Protein AF-A0A6P7G8Q1-F1 (afdb_monomer_lite)

Radius of gyration: 14.74 Å; chains: 1; bounding box: 39×32×38 Å

Organism: NCBI:txid50390

InterPro domains:
  IPR055577 Domain of unknown function DUF7153 [PF23672] (6-104)

Secondary structure (DSSP, 8-state):
--------TT-EEEEEEEEPPTTS-HHHHHHTHHHHT-HHHHHHHS-GGG-EEEEEEEE---SSS--EEEEEEEETTGGG-GGGGTTHHHHHHTTT-SEEEEE--S---

pLDDT: mean 86.86, std 12.95, range [35.88, 96.69]

Sequence (109 aa):
MSLLKTQSSSTGYMVSVYKVFEGDDREKFERNWLYWTGARMIYRYLPQAAGLRRISLHKSLSPKGDKMYILLCECANLLSDVTVCALILPALRARLTGYTGIFRPLQTF

Structure (mmCIF, N/CA/C/O backbone):
data_AF-A0A6P7G8Q1-F1
#
_entry.id   AF-A0A6P7G8Q1-F1
#
loop_
_atom_site.group_PDB
_atom_site.id
_atom_site.type_symbol
_atom_site.label_atom_id
_atom_site.label_alt_id
_atom_site.label_comp_id
_atom_site.label_asym_id
_atom_site.label_entity_id
_atom_site.label_seq_id
_atom_site.pdbx_PDB_ins_code
_atom_site.Cartn_x
_atom_site.Cartn_y
_atom_site.Cartn_z
_atom_site.occupancy
_atom_site.B_iso_or_equiv
_atom_site.auth_seq_id
_atom_site.auth_comp_id
_atom_site.auth_asym_id
_atom_site.auth_atom_id
_atom_site.pdbx_PDB_model_num
ATOM 1 N N . MET A 1 1 ? 6.681 22.528 19.443 1.00 37.47 1 MET A N 1
ATOM 2 C CA . MET A 1 1 ? 5.540 21.755 18.905 1.00 37.47 1 MET A CA 1
ATOM 3 C C . MET A 1 1 ? 5.750 20.306 19.293 1.00 37.47 1 MET A C 1
ATOM 5 O O . MET A 1 1 ? 6.681 19.698 18.784 1.00 37.47 1 MET A O 1
ATOM 9 N N . SER A 1 2 ? 4.980 19.780 20.245 1.00 35.88 2 SER A N 1
ATOM 10 C CA . SER A 1 2 ? 5.035 18.354 20.566 1.00 35.88 2 SER A CA 1
ATOM 11 C C . SER A 1 2 ? 4.444 17.567 19.396 1.00 35.88 2 SER A C 1
ATOM 13 O O . SER A 1 2 ? 3.349 17.868 18.922 1.00 35.88 2 SER A O 1
ATOM 15 N N . LEU A 1 3 ? 5.187 16.581 18.894 1.00 47.31 3 LEU A N 1
ATOM 16 C CA . LEU A 1 3 ? 4.645 15.574 17.990 1.00 47.31 3 LEU A CA 1
ATOM 17 C C . LEU A 1 3 ? 3.599 14.797 18.795 1.00 47.31 3 LEU A C 1
ATOM 19 O O . LEU A 1 3 ? 3.942 13.983 19.647 1.00 47.31 3 LEU A O 1
ATOM 23 N N . LEU A 1 4 ? 2.320 15.126 18.606 1.00 50.69 4 LEU A N 1
ATOM 24 C CA . LEU A 1 4 ? 1.224 14.409 19.249 1.00 50.69 4 LEU A CA 1
ATOM 25 C C . LEU A 1 4 ? 1.370 12.919 18.935 1.00 50.69 4 LEU A C 1
ATOM 27 O O . LEU A 1 4 ? 1.479 12.518 17.774 1.00 50.69 4 LEU A O 1
ATOM 31 N N . LYS A 1 5 ? 1.373 12.111 19.993 1.00 59.53 5 LYS A N 1
ATOM 32 C CA . LYS A 1 5 ? 1.410 10.652 19.945 1.00 59.53 5 LYS A CA 1
ATOM 33 C C . LYS A 1 5 ? 0.113 10.165 19.287 1.00 59.53 5 LYS A C 1
ATOM 35 O O . LYS A 1 5 ? -0.887 9.930 19.951 1.00 59.53 5 LYS A O 1
ATOM 40 N N . THR A 1 6 ? 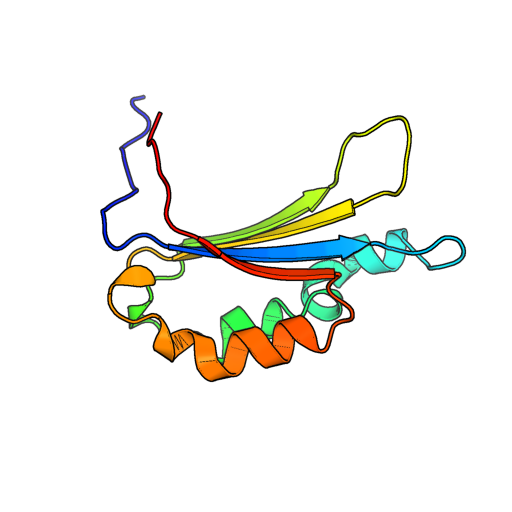0.099 10.104 17.958 1.00 65.25 6 THR A N 1
ATOM 41 C CA . THR A 1 6 ? -1.091 9.757 17.160 1.00 65.25 6 THR A CA 1
ATOM 42 C C . THR A 1 6 ? -1.344 8.251 17.106 1.00 65.25 6 THR A C 1
ATOM 44 O O . THR A 1 6 ? -2.417 7.819 16.684 1.00 65.25 6 THR A O 1
ATOM 47 N N . GLN A 1 7 ? -0.376 7.432 17.517 1.00 76.69 7 GLN A N 1
ATOM 48 C CA . GLN A 1 7 ? -0.474 5.976 17.450 1.00 76.69 7 GLN A CA 1
ATOM 49 C C . GLN A 1 7 ? -1.088 5.411 18.735 1.00 76.69 7 GLN A C 1
ATOM 51 O O . GLN A 1 7 ? -0.650 5.715 19.844 1.00 76.69 7 GLN A O 1
ATOM 56 N N . SER A 1 8 ? -2.103 4.574 18.556 1.00 86.12 8 SER A N 1
ATOM 57 C CA . SER A 1 8 ? -2.830 3.833 19.588 1.00 86.12 8 SER A CA 1
ATOM 58 C C . SER A 1 8 ? -2.567 2.328 19.451 1.00 86.12 8 SER A C 1
ATOM 60 O O . SER A 1 8 ? -1.966 1.878 18.476 1.00 86.12 8 SER A O 1
ATOM 62 N N . SER A 1 9 ? -3.085 1.521 20.382 1.00 89.88 9 SER A N 1
ATOM 63 C CA . SER A 1 9 ? -3.065 0.052 20.280 1.00 89.88 9 SER A CA 1
ATOM 64 C C . SER A 1 9 ? -3.823 -0.495 19.063 1.00 89.88 9 SER A C 1
ATOM 66 O O . SER A 1 9 ? -3.546 -1.608 18.628 1.00 89.88 9 SER A O 1
ATOM 68 N N . SER A 1 10 ? -4.747 0.286 18.496 1.00 93.56 10 SER A N 1
ATOM 69 C CA . SER A 1 10 ? -5.496 -0.049 17.281 1.00 93.56 10 SER A CA 1
ATOM 70 C C . SER A 1 10 ? -4.764 0.337 15.989 1.00 93.56 10 SER A C 1
ATOM 72 O O . SER A 1 10 ? -5.180 -0.067 14.901 1.00 93.56 10 SER A O 1
ATOM 74 N N . THR A 1 11 ? -3.681 1.117 16.086 1.00 95.25 11 THR A N 1
ATOM 75 C CA . THR A 1 11 ? -2.928 1.580 14.918 1.00 95.25 11 THR A CA 1
ATOM 76 C C . THR A 1 11 ? -2.162 0.425 14.293 1.00 95.25 11 THR A C 1
ATOM 78 O O . THR A 1 11 ? -1.394 -0.259 14.966 1.00 95.25 11 THR A O 1
ATOM 81 N N . GLY A 1 12 ? -2.332 0.234 12.988 1.00 95.25 12 GLY A N 1
ATOM 82 C CA . GLY A 1 12 ? -1.661 -0.818 12.236 1.00 95.25 12 GLY A CA 1
ATOM 83 C C . GLY A 1 12 ? -1.073 -0.310 10.930 1.00 95.25 12 GLY A C 1
ATOM 84 O O . GLY A 1 12 ? -1.490 0.716 10.383 1.00 95.25 12 GLY A O 1
ATOM 85 N N . TYR A 1 13 ? -0.111 -1.073 10.423 1.00 95.69 13 TYR A N 1
ATOM 86 C CA . TYR A 1 13 ? 0.588 -0.795 9.179 1.00 95.69 13 TYR A CA 1
ATOM 87 C C . TYR A 1 13 ? 0.444 -1.961 8.214 1.00 95.69 13 TYR A C 1
ATOM 89 O O . TYR A 1 13 ? 0.740 -3.093 8.581 1.00 95.69 13 TYR A O 1
ATOM 97 N N . MET A 1 14 ? 0.072 -1.689 6.966 1.00 96.06 14 MET A N 1
ATOM 98 C CA . MET A 1 14 ? 0.376 -2.602 5.864 1.00 96.06 14 MET A CA 1
ATOM 99 C C . MET A 1 14 ? 1.724 -2.198 5.276 1.00 96.06 14 MET A C 1
ATOM 101 O O . MET A 1 14 ? 1.923 -1.037 4.912 1.00 96.06 14 MET A O 1
ATOM 105 N N . VAL A 1 15 ? 2.642 -3.154 5.176 1.00 95.44 15 VAL A N 1
ATOM 106 C CA . VAL A 1 15 ? 3.990 -2.929 4.649 1.00 95.44 15 VAL A CA 1
ATOM 107 C C . VAL A 1 15 ? 4.212 -3.874 3.484 1.00 95.44 15 VAL A C 1
ATOM 109 O O . VAL A 1 15 ? 4.031 -5.081 3.636 1.00 95.44 15 VAL A O 1
ATOM 112 N N . SER A 1 16 ? 4.577 -3.330 2.323 1.00 95.31 16 SER A N 1
ATOM 113 C CA . SER A 1 16 ? 4.946 -4.119 1.142 1.00 95.31 16 SER A CA 1
ATOM 114 C C . SER A 1 16 ? 6.311 -3.713 0.609 1.00 95.31 16 SER A C 1
ATOM 116 O O . SER A 1 16 ? 6.601 -2.525 0.490 1.00 95.31 16 SER A O 1
ATOM 118 N N . VAL A 1 17 ? 7.135 -4.697 0.269 1.00 93.06 17 VAL A N 1
ATOM 119 C CA . VAL A 1 17 ? 8.509 -4.509 -0.202 1.00 93.06 17 VAL A CA 1
ATOM 120 C C . VAL A 1 17 ? 8.588 -4.811 -1.696 1.00 93.06 17 VAL A C 1
ATOM 122 O O . VAL A 1 17 ? 8.120 -5.857 -2.142 1.00 93.06 17 VAL A O 1
ATOM 125 N N . TYR A 1 18 ? 9.218 -3.918 -2.456 1.00 91.12 18 TYR A N 1
ATOM 126 C CA . TYR A 1 18 ? 9.402 -4.023 -3.902 1.00 91.12 18 TYR A CA 1
ATOM 127 C C . TYR A 1 18 ? 10.881 -3.942 -4.259 1.00 91.12 18 TYR A C 1
ATOM 129 O O . TYR A 1 18 ? 11.634 -3.185 -3.644 1.00 91.12 18 TYR A O 1
ATOM 137 N N . LYS A 1 19 ? 11.268 -4.670 -5.303 1.00 87.38 19 LYS A N 1
ATOM 138 C CA . LYS A 1 19 ? 12.563 -4.553 -5.966 1.00 87.38 19 LYS A CA 1
ATOM 139 C C . LYS A 1 19 ? 12.303 -4.248 -7.435 1.00 87.38 19 LYS A C 1
ATOM 141 O O . LYS A 1 19 ? 11.526 -4.954 -8.067 1.00 87.38 19 LYS A O 1
ATOM 146 N N . VAL A 1 20 ? 12.938 -3.206 -7.961 1.00 84.38 20 VAL A N 1
ATOM 147 C CA . VAL A 1 20 ? 12.998 -2.984 -9.412 1.00 84.38 20 VAL A CA 1
ATOM 148 C C . VAL A 1 20 ? 14.245 -3.704 -9.908 1.00 84.38 20 VAL A C 1
ATOM 150 O O . VAL A 1 20 ? 15.342 -3.395 -9.429 1.00 84.38 20 VAL A O 1
ATOM 153 N N . PHE A 1 21 ? 14.075 -4.688 -10.790 1.00 82.19 21 PHE A N 1
ATOM 154 C CA . PHE A 1 21 ? 15.187 -5.486 -11.300 1.00 82.19 21 PHE A CA 1
ATOM 155 C C . PHE A 1 21 ? 16.079 -4.663 -12.235 1.00 82.19 21 PHE A C 1
ATOM 157 O O . PHE A 1 21 ? 15.696 -3.603 -12.734 1.00 82.19 21 PHE A O 1
ATOM 164 N N . GLU A 1 22 ? 17.312 -5.121 -12.436 1.00 80.62 22 GLU A N 1
ATOM 165 C CA . GLU A 1 22 ? 18.200 -4.502 -13.417 1.00 80.62 22 GLU A CA 1
ATOM 166 C C . GLU A 1 22 ? 17.619 -4.661 -14.827 1.00 80.62 22 GLU A C 1
ATOM 168 O O . GLU A 1 22 ? 17.113 -5.723 -15.180 1.00 80.62 22 GLU A O 1
ATOM 173 N N . GLY A 1 23 ? 17.666 -3.588 -15.619 1.00 81.38 23 GLY A N 1
ATOM 174 C CA . GLY A 1 23 ? 17.050 -3.528 -16.949 1.00 81.38 23 GLY A CA 1
ATOM 175 C C . GLY A 1 23 ? 15.617 -2.981 -16.969 1.00 81.38 23 GLY A C 1
ATOM 176 O O . GLY A 1 23 ? 15.186 -2.501 -18.015 1.00 81.38 23 GLY A O 1
ATOM 177 N N . ASP A 1 24 ? 14.909 -2.959 -15.834 1.00 84.19 24 ASP A N 1
ATOM 178 C CA . ASP A 1 24 ? 13.574 -2.354 -15.746 1.00 84.19 24 ASP A CA 1
ATOM 179 C C . ASP A 1 24 ? 13.630 -0.818 -15.641 1.00 84.19 24 ASP A C 1
ATOM 181 O O . ASP A 1 24 ? 14.528 -0.228 -15.026 1.00 84.19 24 ASP A O 1
ATOM 185 N N . ASP A 1 25 ? 12.610 -0.150 -16.191 1.00 86.50 25 ASP A N 1
ATOM 186 C CA . ASP A 1 25 ? 12.481 1.311 -16.159 1.00 86.50 25 ASP A CA 1
ATOM 187 C C . ASP A 1 25 ? 12.084 1.818 -14.762 1.00 86.50 25 ASP A C 1
ATOM 189 O O . ASP A 1 25 ? 10.910 1.979 -14.396 1.00 86.50 25 ASP A O 1
ATOM 193 N N . ARG A 1 26 ? 13.117 2.104 -13.970 1.00 86.38 26 ARG A N 1
ATOM 194 C CA . ARG A 1 26 ? 12.995 2.632 -12.612 1.00 86.38 26 ARG A CA 1
ATOM 195 C C . ARG A 1 26 ? 12.332 4.006 -12.559 1.00 86.38 26 ARG A C 1
ATOM 197 O O . ARG A 1 26 ? 11.564 4.268 -11.635 1.00 86.38 26 ARG A O 1
ATOM 204 N N . GLU A 1 27 ? 12.615 4.895 -13.505 1.00 89.88 27 GLU A N 1
ATOM 205 C CA . GLU A 1 27 ? 12.038 6.242 -13.479 1.00 89.88 27 GLU A CA 1
ATOM 206 C C . GLU A 1 27 ? 10.536 6.204 -13.744 1.00 89.88 27 GLU A C 1
ATOM 208 O O . GLU A 1 27 ? 9.766 6.943 -13.126 1.00 89.88 27 GLU A O 1
ATOM 213 N N . LYS A 1 28 ? 10.096 5.325 -14.647 1.00 90.81 28 LYS A N 1
ATOM 214 C CA . LYS A 1 28 ? 8.678 5.091 -14.902 1.00 90.81 28 LYS A CA 1
ATOM 215 C C . LYS A 1 28 ? 7.994 4.453 -13.703 1.00 90.81 28 LYS A C 1
ATOM 217 O O . LYS A 1 28 ? 6.862 4.844 -13.407 1.00 90.81 28 LYS A O 1
ATOM 222 N N . PHE A 1 29 ? 8.661 3.534 -13.000 1.00 90.50 29 PHE A N 1
ATOM 223 C CA . PHE A 1 29 ? 8.171 3.012 -11.724 1.00 90.50 29 PHE A CA 1
ATOM 224 C C . PHE A 1 29 ? 7.963 4.146 -10.711 1.00 90.50 29 PHE A C 1
ATOM 226 O O . PHE A 1 29 ? 6.855 4.301 -10.203 1.00 90.50 29 PHE A O 1
ATOM 233 N N . GLU A 1 30 ? 8.979 4.980 -10.467 1.00 91.62 30 GLU A N 1
ATOM 234 C CA . GLU A 1 30 ? 8.914 6.064 -9.474 1.00 91.62 30 GLU A CA 1
ATOM 235 C C . GLU A 1 30 ? 7.834 7.097 -9.818 1.00 91.62 30 GLU A C 1
ATOM 237 O O . GLU A 1 30 ? 7.056 7.491 -8.949 1.00 91.62 30 GLU A O 1
ATOM 242 N N . ARG A 1 31 ? 7.703 7.470 -11.097 1.00 94.31 31 ARG A N 1
ATOM 243 C CA . ARG A 1 31 ? 6.654 8.390 -11.567 1.00 94.31 31 ARG A CA 1
ATOM 244 C C . ARG A 1 31 ? 5.242 7.812 -11.448 1.00 94.31 31 ARG A C 1
ATOM 246 O O . ARG A 1 31 ? 4.289 8.564 -11.272 1.00 94.31 31 ARG A O 1
ATOM 253 N N . ASN A 1 32 ? 5.089 6.489 -11.525 1.00 93.88 32 ASN A N 1
ATOM 254 C CA . ASN A 1 32 ? 3.786 5.812 -11.563 1.00 93.88 32 ASN A CA 1
ATOM 255 C C . ASN A 1 32 ? 3.576 4.851 -10.385 1.00 93.88 32 ASN A C 1
ATOM 257 O O . ASN A 1 32 ? 2.810 3.887 -10.488 1.00 93.88 32 ASN A O 1
ATOM 261 N N . TRP A 1 33 ? 4.246 5.099 -9.261 1.00 93.56 33 TRP A N 1
ATOM 262 C CA . TRP A 1 33 ? 4.363 4.121 -8.185 1.00 93.56 33 TRP A CA 1
ATOM 263 C C . TRP A 1 33 ? 3.018 3.658 -7.620 1.00 93.56 33 TRP A C 1
ATOM 265 O O . TRP A 1 33 ? 2.861 2.486 -7.290 1.00 93.56 33 TRP A O 1
ATOM 275 N N . LEU A 1 34 ? 2.015 4.539 -7.563 1.00 94.19 34 LEU A N 1
ATOM 276 C CA . LEU A 1 34 ? 0.664 4.205 -7.097 1.00 94.19 34 LEU A CA 1
ATOM 277 C C . LEU A 1 34 ? 0.025 3.061 -7.898 1.00 94.19 34 LEU A C 1
ATOM 279 O O . LEU A 1 34 ? -0.719 2.249 -7.345 1.00 94.19 34 LEU A O 1
ATOM 283 N N . TYR A 1 35 ? 0.285 3.025 -9.207 1.00 91.50 35 TYR A N 1
ATOM 284 C CA . TYR A 1 35 ? -0.203 1.976 -10.094 1.00 91.50 35 TYR A CA 1
ATOM 285 C C . TYR A 1 35 ? 0.636 0.705 -9.947 1.00 91.50 35 TYR A C 1
ATOM 287 O O . TYR A 1 35 ? 0.079 -0.370 -9.730 1.00 91.50 35 TYR A O 1
ATOM 295 N N . TRP A 1 36 ? 1.962 0.843 -10.009 1.00 90.62 36 TRP A N 1
ATOM 296 C CA . TRP A 1 36 ? 2.896 -0.284 -9.958 1.00 90.62 36 TRP A CA 1
ATOM 297 C C . TRP A 1 36 ? 2.815 -1.069 -8.655 1.00 90.62 36 TRP A C 1
ATOM 299 O O . TRP A 1 36 ? 2.719 -2.289 -8.673 1.00 90.62 36 TRP A O 1
ATOM 309 N N . THR A 1 37 ? 2.774 -0.363 -7.529 1.00 91.88 37 THR A N 1
ATOM 310 C CA . THR A 1 37 ? 2.662 -0.972 -6.198 1.00 91.88 37 THR A CA 1
ATOM 311 C C . THR A 1 37 ? 1.241 -1.428 -5.864 1.00 91.88 37 THR A C 1
ATOM 313 O O . THR A 1 37 ? 0.998 -2.008 -4.816 1.00 91.88 37 THR A O 1
ATOM 316 N N . GLY A 1 38 ? 0.246 -1.126 -6.701 1.00 91.50 38 GLY A N 1
ATOM 317 C CA . GLY A 1 38 ? -1.148 -1.421 -6.377 1.00 91.50 38 GLY A CA 1
ATOM 318 C C . GLY A 1 38 ? -1.718 -0.593 -5.218 1.00 91.50 38 GLY A C 1
ATOM 319 O O . GLY A 1 38 ? -2.827 -0.881 -4.775 1.00 91.50 38 GLY A O 1
ATOM 320 N N . ALA A 1 39 ? -1.042 0.467 -4.760 1.00 94.12 39 ALA A N 1
ATOM 321 C CA . ALA A 1 39 ? -1.524 1.348 -3.691 1.00 94.12 39 ALA A CA 1
ATOM 322 C C . ALA A 1 39 ? -2.911 1.960 -3.979 1.00 94.12 39 ALA A C 1
ATOM 324 O O . ALA A 1 39 ? -3.679 2.230 -3.058 1.00 94.12 39 ALA A O 1
ATOM 325 N N . ARG A 1 40 ? -3.296 2.101 -5.256 1.00 93.38 40 ARG A N 1
ATOM 326 C CA . ARG A 1 40 ? -4.670 2.476 -5.652 1.00 93.38 40 ARG A CA 1
ATOM 327 C C . ARG A 1 40 ? -5.747 1.525 -5.115 1.00 93.38 40 ARG A C 1
ATOM 329 O O . ARG A 1 40 ? -6.884 1.945 -4.930 1.00 93.38 40 ARG A O 1
ATOM 336 N N . MET A 1 41 ? -5.410 0.264 -4.853 1.00 92.31 41 MET A N 1
ATOM 337 C CA . MET A 1 41 ? -6.336 -0.715 -4.275 1.00 92.31 41 MET A CA 1
ATOM 338 C C . MET A 1 41 ? -6.631 -0.442 -2.811 1.00 92.31 41 MET A C 1
ATOM 340 O O . MET A 1 41 ? -7.750 -0.686 -2.375 1.00 92.31 41 MET A O 1
ATOM 344 N N . ILE A 1 42 ? -5.680 0.151 -2.089 1.00 94.00 42 ILE A N 1
ATOM 345 C CA . ILE A 1 42 ? -5.905 0.610 -0.721 1.00 94.00 42 ILE A CA 1
ATOM 346 C C . ILE A 1 42 ? -6.949 1.728 -0.736 1.00 94.00 42 ILE A C 1
ATOM 348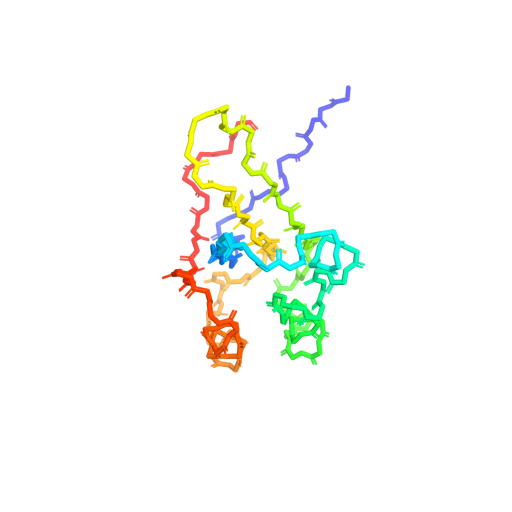 O O . ILE A 1 42 ? -7.950 1.625 -0.043 1.00 94.00 42 ILE A O 1
ATOM 352 N N . TYR A 1 43 ? -6.789 2.739 -1.597 1.00 90.69 43 TYR A N 1
ATOM 353 C CA . TYR A 1 43 ? -7.782 3.815 -1.721 1.00 90.69 43 TYR A CA 1
ATOM 354 C C . TYR A 1 43 ? -9.177 3.319 -2.113 1.00 90.69 43 TYR A C 1
ATOM 356 O O . TYR A 1 43 ? -10.170 3.901 -1.694 1.00 90.69 43 TYR A O 1
ATOM 364 N N . ARG A 1 44 ? -9.257 2.270 -2.940 1.00 91.56 44 ARG A N 1
ATOM 365 C CA . ARG A 1 44 ? -10.532 1.774 -3.467 1.00 91.56 44 ARG A CA 1
ATOM 366 C C . ARG A 1 44 ? -11.270 0.839 -2.512 1.00 91.56 44 ARG A C 1
ATOM 368 O O . ARG A 1 44 ? -12.495 0.858 -2.501 1.00 91.56 44 ARG A O 1
ATOM 375 N N . TYR A 1 45 ? -10.545 -0.011 -1.789 1.00 93.00 45 TYR A N 1
ATOM 376 C CA . TYR A 1 45 ? -11.143 -1.136 -1.065 1.00 93.00 45 TYR A CA 1
ATOM 377 C C . TYR A 1 45 ? -10.936 -1.093 0.444 1.00 93.00 45 TYR A C 1
ATOM 379 O O . TYR A 1 45 ? -11.576 -1.872 1.143 1.00 93.00 45 TYR A O 1
ATOM 387 N N . LEU A 1 46 ? -10.073 -0.215 0.965 1.00 95.00 46 LEU A N 1
ATOM 388 C CA . LEU A 1 46 ? -9.912 -0.088 2.407 1.00 95.00 46 LEU A CA 1
ATOM 389 C C . LEU A 1 46 ? -11.156 0.587 3.004 1.00 95.00 46 LEU A C 1
ATOM 391 O O . LEU A 1 46 ? -11.463 1.723 2.632 1.00 95.00 46 LEU A O 1
ATOM 395 N N . PRO A 1 47 ? -11.861 -0.061 3.945 1.00 94.94 47 PRO A N 1
ATOM 396 C CA . PRO A 1 47 ? -13.003 0.550 4.606 1.00 94.94 47 PRO A CA 1
ATOM 397 C C . PRO A 1 47 ? -12.591 1.808 5.368 1.00 94.94 47 PRO A C 1
ATOM 399 O O . PRO A 1 47 ? -11.563 1.827 6.049 1.00 94.94 47 PRO A O 1
ATOM 402 N N . GLN A 1 48 ? -13.437 2.840 5.335 1.00 94.44 48 GLN A N 1
ATOM 403 C CA . GLN A 1 48 ? -13.193 4.092 6.059 1.00 94.44 48 GLN A CA 1
ATOM 404 C C . GLN A 1 48 ? -12.969 3.863 7.564 1.00 94.44 48 GLN A C 1
ATOM 406 O O . GLN A 1 48 ? -12.158 4.554 8.178 1.00 94.44 48 GLN A O 1
ATOM 411 N N . ALA A 1 49 ? -13.623 2.845 8.139 1.00 94.31 49 ALA A N 1
ATOM 412 C CA . ALA A 1 49 ? -13.477 2.450 9.539 1.00 94.31 49 ALA A CA 1
ATOM 413 C C . ALA A 1 49 ? -12.035 2.075 9.930 1.00 94.31 49 ALA A C 1
ATOM 415 O O . ALA A 1 49 ? -11.644 2.314 11.072 1.00 94.31 49 ALA A O 1
ATOM 416 N N . ALA A 1 50 ? -11.217 1.576 8.989 1.00 95.38 50 ALA A N 1
ATOM 417 C CA . ALA A 1 50 ? -9.798 1.301 9.230 1.00 95.38 50 ALA A CA 1
ATOM 418 C C . ALA A 1 50 ? -8.997 2.585 9.530 1.00 95.38 50 ALA A C 1
ATOM 420 O O . ALA A 1 50 ? -7.921 2.529 10.130 1.00 95.38 50 ALA A O 1
ATOM 421 N N . GLY A 1 51 ? -9.531 3.751 9.149 1.00 95.56 51 GLY A N 1
ATOM 422 C CA . GLY A 1 51 ? -8.971 5.05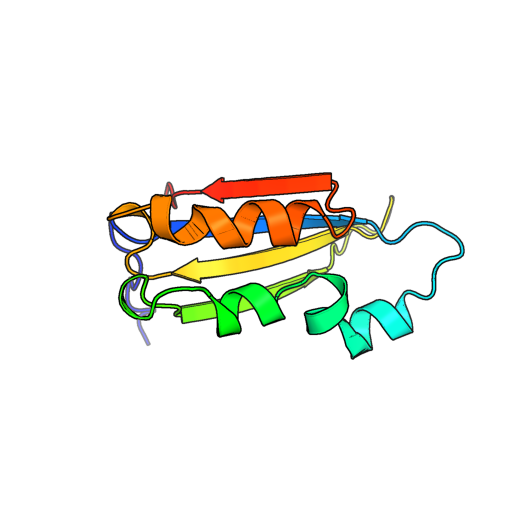9 9.464 1.00 95.56 51 GLY A CA 1
ATOM 423 C C . GLY A 1 51 ? -7.651 5.308 8.747 1.00 95.56 51 GLY A C 1
ATOM 424 O O . GLY A 1 51 ? -6.638 5.545 9.403 1.00 95.56 51 GLY A O 1
ATOM 425 N N . LEU A 1 52 ? -7.646 5.221 7.412 1.00 96.06 52 LEU A N 1
ATOM 426 C CA . LEU A 1 52 ? -6.467 5.503 6.590 1.00 96.06 52 LEU A CA 1
ATOM 427 C C . LEU A 1 52 ? -5.884 6.881 6.930 1.00 96.06 52 LEU A C 1
ATOM 429 O O . LEU A 1 52 ? -6.569 7.893 6.805 1.00 96.06 52 LEU A O 1
ATOM 433 N N . ARG A 1 53 ? -4.610 6.920 7.326 1.00 94.81 53 ARG A N 1
ATOM 434 C CA . ARG A 1 53 ? -3.901 8.166 7.658 1.00 94.81 53 ARG A CA 1
ATOM 435 C C . ARG A 1 53 ? -2.888 8.558 6.604 1.00 94.81 53 ARG A C 1
ATOM 437 O O . ARG A 1 53 ? -2.788 9.727 6.247 1.00 94.81 53 ARG A O 1
ATOM 444 N N . ARG A 1 54 ? -2.101 7.592 6.130 1.00 94.81 54 ARG A N 1
ATOM 445 C CA . ARG A 1 54 ? -0.993 7.864 5.214 1.00 94.81 54 ARG A CA 1
ATOM 446 C C . ARG A 1 54 ? -0.697 6.662 4.341 1.00 94.81 54 ARG A C 1
ATOM 448 O O . ARG A 1 54 ? -0.664 5.540 4.832 1.00 94.81 54 ARG A O 1
ATOM 455 N N . ILE A 1 55 ? -0.402 6.935 3.075 1.00 96.50 55 ILE A N 1
ATOM 456 C CA . ILE A 1 55 ? 0.254 5.998 2.165 1.00 96.50 55 ILE A CA 1
ATOM 457 C C . ILE A 1 55 ? 1.518 6.676 1.653 1.00 96.50 55 ILE A C 1
ATOM 459 O O . ILE A 1 55 ? 1.459 7.805 1.170 1.00 96.50 55 ILE A O 1
ATOM 463 N N . SER A 1 56 ? 2.654 6.001 1.763 1.00 96.31 56 SER A N 1
ATOM 464 C CA . SER A 1 56 ? 3.938 6.519 1.304 1.00 96.31 56 SER A CA 1
ATOM 465 C C . SER A 1 56 ? 4.782 5.419 0.681 1.00 96.31 56 SER A C 1
ATOM 467 O O . SER A 1 56 ? 4.740 4.263 1.100 1.00 96.31 56 SER A O 1
ATOM 469 N N . LEU A 1 57 ? 5.568 5.792 -0.325 1.00 95.75 57 LEU A N 1
ATOM 470 C CA . LEU A 1 57 ? 6.607 4.941 -0.883 1.00 95.75 57 LEU A CA 1
ATOM 471 C C . LEU A 1 57 ? 7.968 5.465 -0.430 1.00 95.75 57 LEU A C 1
ATOM 473 O O . LEU A 1 57 ? 8.311 6.619 -0.677 1.00 95.75 57 LEU A O 1
ATOM 477 N N . HIS A 1 58 ? 8.746 4.605 0.212 1.00 94.31 58 HIS A N 1
ATOM 478 C CA . HIS A 1 58 ? 10.097 4.907 0.663 1.00 94.31 58 HIS A CA 1
ATOM 479 C C . HIS A 1 58 ? 11.102 4.164 -0.205 1.00 94.31 58 HIS A C 1
ATOM 481 O O . HIS A 1 58 ? 10.917 2.987 -0.500 1.00 94.31 58 HIS A O 1
ATOM 487 N N . LYS A 1 59 ? 12.173 4.847 -0.601 1.00 91.94 59 LYS A N 1
ATOM 488 C CA . LYS A 1 59 ? 13.266 4.286 -1.397 1.00 91.94 59 LYS A CA 1
ATOM 489 C C . LYS A 1 59 ? 14.465 4.021 -0.495 1.00 91.94 59 LYS A C 1
ATOM 491 O O . LYS A 1 59 ? 14.846 4.891 0.285 1.00 91.94 59 LYS A O 1
ATOM 496 N N . SER A 1 60 ? 15.068 2.843 -0.619 1.00 88.31 60 SER A N 1
ATOM 497 C CA . SER A 1 60 ? 16.323 2.530 0.060 1.00 88.31 60 SER A CA 1
ATOM 498 C C . SER A 1 60 ? 17.431 3.478 -0.404 1.00 88.31 60 SER A C 1
ATOM 500 O O . SER A 1 60 ? 17.614 3.701 -1.605 1.00 88.31 60 SER A O 1
ATOM 502 N N . LEU A 1 61 ? 18.180 4.013 0.560 1.00 86.12 61 LEU A N 1
ATOM 503 C CA . LEU A 1 61 ? 19.369 4.833 0.322 1.00 86.12 61 LEU A CA 1
ATOM 504 C C . LEU A 1 61 ? 20.652 3.997 0.271 1.00 86.12 61 LEU A C 1
ATOM 506 O O . LEU A 1 61 ? 21.735 4.575 0.223 1.00 86.12 61 LEU A O 1
ATOM 51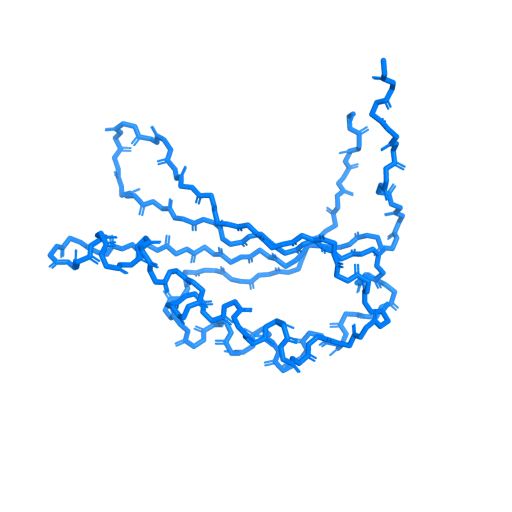0 N N . SER A 1 62 ? 20.550 2.660 0.305 1.00 79.88 62 SER A N 1
ATOM 511 C CA . SER A 1 62 ? 21.735 1.805 0.334 1.00 79.88 62 SER A CA 1
ATOM 512 C C . SER A 1 62 ? 22.638 2.104 -0.869 1.00 79.88 62 SER A C 1
ATOM 514 O O . SER A 1 62 ? 22.189 1.969 -2.011 1.00 79.88 62 SER A O 1
ATOM 516 N N . PRO A 1 63 ? 23.903 2.502 -0.640 1.00 68.31 63 PRO A N 1
ATOM 517 C CA . PRO A 1 63 ? 24.845 2.777 -1.719 1.00 68.31 63 PRO A CA 1
ATOM 518 C C . PRO A 1 63 ? 25.340 1.489 -2.390 1.00 68.31 63 PRO A C 1
ATOM 520 O O . PRO A 1 63 ? 25.846 1.536 -3.506 1.00 68.31 63 PRO A O 1
ATOM 523 N N . LYS A 1 64 ? 25.194 0.339 -1.715 1.00 65.81 64 LYS A N 1
ATOM 524 C CA . LYS A 1 64 ? 25.551 -0.993 -2.212 1.00 65.81 64 LYS A CA 1
ATOM 525 C C . LYS A 1 64 ? 24.320 -1.902 -2.160 1.00 65.81 64 LYS A C 1
ATOM 527 O O . LYS A 1 64 ? 23.693 -2.024 -1.109 1.00 65.81 64 LYS A O 1
ATOM 532 N N . GLY A 1 65 ? 23.988 -2.538 -3.280 1.00 64.38 65 GLY A N 1
ATOM 533 C CA . GLY A 1 65 ? 22.873 -3.482 -3.400 1.00 64.38 65 GLY A CA 1
ATOM 534 C C . GLY A 1 65 ? 21.691 -2.964 -4.219 1.00 64.38 65 GLY A C 1
ATOM 535 O O . GLY A 1 65 ? 21.694 -1.844 -4.735 1.00 64.38 65 GLY A O 1
ATOM 536 N N . ASP A 1 66 ? 20.676 -3.814 -4.342 1.00 68.06 66 ASP A N 1
ATOM 537 C CA . ASP A 1 66 ? 19.479 -3.521 -5.119 1.00 68.06 66 ASP A CA 1
ATOM 538 C C . ASP A 1 66 ? 18.677 -2.361 -4.528 1.00 68.06 66 ASP A C 1
ATOM 540 O O . ASP A 1 66 ? 18.495 -2.245 -3.311 1.00 68.06 66 ASP A O 1
ATOM 544 N N . LYS A 1 67 ? 18.130 -1.509 -5.402 1.00 71.25 67 LYS A N 1
ATOM 545 C CA . LYS A 1 67 ? 17.206 -0.460 -4.964 1.00 71.25 67 LYS A CA 1
ATOM 546 C C . LYS A 1 67 ? 15.878 -1.092 -4.566 1.00 71.25 67 LYS A C 1
ATOM 548 O O . LYS A 1 67 ? 15.075 -1.478 -5.414 1.00 71.25 67 LYS A O 1
ATOM 553 N N . MET A 1 68 ? 15.667 -1.163 -3.259 1.00 87.12 68 MET A N 1
ATOM 554 C CA . MET A 1 68 ? 14.427 -1.627 -2.652 1.00 87.12 68 MET A CA 1
ATOM 555 C C . MET A 1 68 ? 13.498 -0.450 -2.370 1.00 87.12 68 MET A C 1
ATOM 557 O O . MET A 1 68 ? 13.950 0.640 -2.005 1.00 87.12 68 MET A O 1
ATOM 561 N N . TYR A 1 69 ? 12.198 -0.688 -2.485 1.00 92.50 69 TYR A N 1
ATOM 562 C CA . TYR A 1 69 ? 11.161 0.257 -2.102 1.00 92.50 69 TYR A CA 1
ATOM 563 C C . TYR A 1 69 ? 10.232 -0.365 -1.067 1.00 92.50 69 TYR A C 1
ATOM 565 O O . TYR A 1 69 ? 9.943 -1.559 -1.113 1.00 92.50 69 TYR A O 1
ATOM 573 N N . ILE A 1 70 ? 9.744 0.455 -0.146 1.00 94.44 70 ILE A N 1
ATOM 574 C CA . ILE A 1 70 ? 8.796 0.060 0.892 1.00 94.44 70 ILE A CA 1
ATOM 575 C C . ILE A 1 70 ? 7.543 0.910 0.727 1.00 94.44 70 ILE A C 1
ATOM 577 O O . ILE A 1 70 ? 7.581 2.124 0.926 1.00 94.44 70 ILE A O 1
ATOM 581 N N . LEU A 1 71 ? 6.434 0.269 0.365 1.00 95.88 71 LEU A N 1
ATOM 582 C CA . LEU A 1 71 ? 5.107 0.857 0.479 1.00 95.88 71 LEU A CA 1
ATOM 583 C C . LEU A 1 71 ? 4.657 0.716 1.929 1.00 95.88 71 LEU A C 1
ATOM 585 O O . LEU A 1 71 ? 4.521 -0.401 2.434 1.00 95.88 71 LEU A O 1
ATOM 589 N N . LEU A 1 72 ? 4.405 1.848 2.569 1.00 96.06 72 LEU A N 1
ATOM 590 C CA . LEU A 1 72 ? 3.893 1.931 3.923 1.00 96.06 72 LEU A CA 1
ATOM 591 C C . LEU A 1 72 ? 2.477 2.503 3.878 1.00 96.06 72 LEU A C 1
ATOM 593 O O . LEU A 1 72 ? 2.258 3.578 3.321 1.00 96.06 72 LEU A O 1
ATOM 597 N N . CYS A 1 73 ? 1.520 1.803 4.475 1.00 96.69 73 CYS A N 1
ATOM 598 C CA . CYS A 1 73 ? 0.168 2.305 4.663 1.00 96.69 73 CYS A CA 1
ATOM 599 C C . CYS A 1 73 ? -0.191 2.273 6.145 1.00 96.69 73 CYS A C 1
ATOM 601 O O . CYS A 1 73 ? -0.262 1.202 6.741 1.00 96.69 73 CYS A O 1
ATOM 603 N N . GLU A 1 74 ? -0.428 3.447 6.720 1.00 95.94 74 GLU A N 1
ATOM 604 C CA . GLU A 1 74 ? -0.786 3.647 8.121 1.00 95.94 74 GLU A CA 1
ATOM 605 C C . GLU A 1 74 ? -2.294 3.815 8.281 1.00 95.94 74 GLU A C 1
ATOM 607 O O . GLU A 1 74 ? -2.926 4.608 7.576 1.00 95.94 74 GLU A O 1
ATOM 612 N N . CYS A 1 75 ? -2.861 3.101 9.246 1.00 96.25 75 CYS A N 1
ATOM 613 C CA . CYS A 1 75 ? -4.285 3.100 9.543 1.00 96.25 75 CYS A CA 1
ATOM 614 C C . CYS A 1 75 ? -4.503 3.194 11.058 1.00 96.25 75 CYS A C 1
ATOM 616 O O . CYS A 1 75 ? -3.895 2.446 11.823 1.00 96.25 75 CYS A O 1
ATOM 618 N N . ALA A 1 76 ? -5.380 4.098 11.491 1.00 95.31 76 ALA A N 1
ATOM 619 C CA . ALA A 1 76 ? -5.660 4.375 12.900 1.00 95.31 76 ALA A CA 1
ATOM 620 C C . ALA A 1 76 ? -6.252 3.174 13.655 1.00 95.31 76 ALA A C 1
ATOM 622 O O . ALA A 1 76 ? -5.998 3.011 14.849 1.00 95.31 76 ALA A O 1
ATOM 623 N N . ASN A 1 77 ? -7.046 2.358 12.955 1.00 95.31 77 ASN A N 1
ATOM 624 C CA . ASN A 1 77 ? -7.897 1.324 13.546 1.00 95.31 77 ASN A CA 1
ATOM 625 C C . ASN A 1 77 ? -7.706 -0.053 12.896 1.00 95.31 77 ASN A C 1
ATOM 627 O O . ASN A 1 77 ? -8.549 -0.931 13.051 1.00 95.31 77 ASN A O 1
ATOM 631 N N . LEU A 1 78 ? -6.626 -0.251 12.137 1.00 95.69 78 LEU A N 1
ATOM 632 C CA . LEU A 1 78 ? -6.418 -1.489 11.384 1.00 95.69 78 LEU A CA 1
ATOM 633 C C . LEU A 1 78 ? -6.315 -2.730 12.278 1.00 95.69 78 LEU A C 1
ATOM 635 O O . LEU A 1 78 ? -6.737 -3.806 11.875 1.00 95.69 78 LEU A O 1
ATOM 639 N N . LEU A 1 79 ? -5.765 -2.604 13.486 1.00 95.25 79 LEU A N 1
ATOM 640 C CA . LEU A 1 79 ? -5.639 -3.752 14.388 1.00 95.25 79 LEU A CA 1
ATOM 641 C C . LEU A 1 79 ? -6.940 -4.086 15.124 1.00 95.25 79 LEU A C 1
ATOM 643 O O . LEU A 1 79 ? -7.018 -5.152 15.727 1.00 95.25 79 LEU A O 1
ATOM 647 N N . SER A 1 80 ? -7.954 -3.216 15.062 1.00 95.31 80 SER A N 1
ATOM 648 C CA . SER A 1 80 ? -9.289 -3.524 15.587 1.00 95.31 80 SER A CA 1
ATOM 649 C C . SER A 1 80 ? -9.980 -4.610 14.760 1.00 95.31 80 SER A C 1
ATOM 651 O O . SER A 1 80 ? -10.724 -5.415 15.308 1.00 95.31 80 SER A O 1
ATOM 653 N N . ASP A 1 81 ? -9.718 -4.635 13.451 1.00 94.56 81 ASP A N 1
ATOM 654 C CA . ASP A 1 81 ? -10.174 -5.676 12.536 1.00 94.56 81 ASP A CA 1
ATOM 655 C C . ASP A 1 81 ? -9.225 -5.767 11.332 1.00 94.56 81 ASP A C 1
ATOM 657 O O . ASP A 1 81 ? -9.273 -4.953 10.412 1.00 94.56 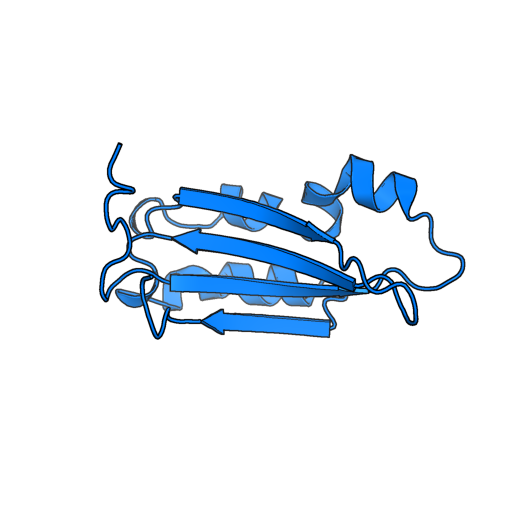81 ASP A O 1
ATOM 661 N N . VAL A 1 82 ? -8.362 -6.784 11.324 1.00 94.19 82 VAL A N 1
ATOM 662 C CA . VAL A 1 82 ? -7.405 -7.017 10.230 1.00 94.19 82 VAL A CA 1
ATOM 663 C C . VAL A 1 82 ? -8.054 -7.640 8.992 1.00 94.19 82 VAL A C 1
ATOM 665 O O . VAL A 1 82 ? -7.448 -7.647 7.917 1.00 94.19 82 VAL A O 1
ATOM 668 N N . THR A 1 83 ? -9.280 -8.160 9.105 1.00 93.88 83 THR A N 1
ATOM 669 C CA . THR A 1 83 ? -9.978 -8.823 7.992 1.00 93.88 83 THR A CA 1
ATOM 670 C C . THR A 1 83 ? -10.366 -7.836 6.895 1.00 93.88 83 THR A C 1
ATOM 672 O O . THR A 1 83 ? -10.448 -8.217 5.728 1.00 93.88 83 THR A O 1
ATOM 675 N N . VAL A 1 84 ? -10.448 -6.540 7.218 1.00 91.75 84 VAL A N 1
ATOM 676 C CA . VAL A 1 84 ? -10.620 -5.443 6.250 1.00 91.75 84 VAL A CA 1
ATOM 677 C C . VAL A 1 84 ? -9.532 -5.412 5.169 1.00 91.75 84 VAL A C 1
ATOM 679 O O . VAL A 1 84 ? -9.728 -4.847 4.094 1.00 91.75 84 VAL A O 1
ATOM 682 N N . CYS A 1 85 ? -8.383 -6.045 5.421 1.00 91.56 85 CYS A N 1
ATOM 683 C CA . CYS A 1 85 ? -7.286 -6.166 4.468 1.00 91.56 85 CYS A CA 1
ATOM 684 C C . CYS A 1 85 ? -7.359 -7.420 3.584 1.00 91.56 85 CYS A C 1
ATOM 686 O O . CYS A 1 85 ? -6.496 -7.583 2.719 1.00 91.56 85 CYS A O 1
ATOM 688 N N . ALA A 1 86 ? -8.361 -8.290 3.750 1.00 88.75 86 ALA A N 1
ATOM 689 C CA . ALA A 1 86 ? -8.461 -9.571 3.045 1.00 88.75 86 ALA A CA 1
ATOM 690 C C . ALA A 1 86 ? -8.445 -9.434 1.515 1.00 88.75 86 ALA A C 1
ATOM 692 O O . ALA A 1 86 ? -7.860 -10.272 0.838 1.00 88.75 86 ALA A O 1
ATOM 693 N N . LEU A 1 87 ? -9.022 -8.359 0.966 1.00 86.69 87 LEU A N 1
ATOM 694 C CA . LEU A 1 87 ? -8.991 -8.076 -0.476 1.00 86.69 87 LEU A CA 1
ATOM 695 C C . LEU A 1 87 ? -7.729 -7.315 -0.910 1.00 86.69 87 LEU A C 1
ATOM 697 O O . LEU A 1 87 ? -7.286 -7.424 -2.052 1.00 86.69 87 LEU A O 1
ATOM 701 N N . ILE A 1 88 ? -7.129 -6.552 0.003 1.00 92.25 88 ILE A N 1
ATOM 702 C CA . ILE A 1 88 ? -5.994 -5.673 -0.286 1.00 92.25 88 ILE A CA 1
ATOM 703 C C . ILE A 1 88 ? -4.690 -6.469 -0.322 1.00 92.25 88 ILE A C 1
ATOM 705 O O . ILE A 1 88 ? -3.913 -6.311 -1.261 1.00 92.25 88 ILE A O 1
ATOM 709 N N . LEU A 1 89 ? -4.436 -7.339 0.663 1.00 91.31 89 LEU A N 1
ATOM 710 C CA . LEU A 1 89 ? -3.165 -8.071 0.742 1.00 91.31 89 LEU A CA 1
ATOM 711 C C . LEU A 1 89 ? -2.912 -8.951 -0.491 1.00 91.31 89 LEU A C 1
ATOM 713 O O . LEU A 1 89 ? -1.798 -8.891 -1.009 1.00 91.31 89 LEU A O 1
ATOM 717 N N . PRO A 1 90 ? -3.886 -9.722 -1.020 1.00 89.50 90 PRO A N 1
ATOM 718 C CA . PRO A 1 90 ? -3.685 -10.471 -2.259 1.00 89.50 90 PRO A CA 1
ATOM 719 C C . PRO A 1 90 ? -3.432 -9.557 -3.461 1.00 89.50 90 PRO A C 1
ATOM 721 O O . PRO A 1 90 ? -2.555 -9.846 -4.272 1.00 89.50 90 PRO A O 1
ATOM 724 N N . ALA A 1 91 ? -4.139 -8.424 -3.551 1.00 88.69 91 ALA A N 1
ATOM 725 C CA . ALA A 1 91 ? -3.955 -7.464 -4.637 1.00 88.69 91 ALA A CA 1
ATOM 726 C C . ALA A 1 91 ? -2.557 -6.823 -4.624 1.00 88.69 91 ALA A C 1
ATOM 728 O O . ALA A 1 91 ? -1.983 -6.601 -5.688 1.00 88.69 91 ALA A O 1
ATOM 729 N N . LEU A 1 92 ? -1.997 -6.555 -3.439 1.00 91.12 92 LEU A N 1
ATOM 730 C CA . LEU A 1 92 ? -0.614 -6.095 -3.288 1.00 91.12 92 LEU A CA 1
ATOM 731 C C . LEU A 1 92 ? 0.378 -7.217 -3.627 1.00 91.12 92 LEU A C 1
ATOM 733 O O . LEU A 1 92 ? 1.300 -6.994 -4.406 1.00 91.12 92 LEU A O 1
ATOM 737 N N . ARG A 1 93 ? 0.143 -8.443 -3.138 1.00 89.00 93 ARG A N 1
ATOM 738 C CA . ARG A 1 93 ? 0.999 -9.613 -3.414 1.00 89.00 93 ARG A CA 1
ATOM 739 C C . ARG A 1 93 ? 1.110 -9.947 -4.901 1.00 89.00 93 ARG A C 1
ATOM 741 O O . ARG A 1 93 ? 2.175 -10.346 -5.361 1.00 89.00 93 ARG A O 1
ATOM 748 N N . ALA A 1 94 ? 0.044 -9.728 -5.667 1.00 87.94 94 ALA A N 1
ATOM 749 C CA . ALA A 1 94 ? 0.037 -9.926 -7.115 1.00 87.94 94 ALA A CA 1
ATOM 750 C C . ALA A 1 94 ? 0.931 -8.929 -7.890 1.00 87.94 94 ALA A C 1
ATOM 752 O O . ALA A 1 94 ? 1.159 -9.117 -9.082 1.00 87.94 94 ALA A O 1
ATOM 753 N N . ARG A 1 95 ? 1.455 -7.871 -7.250 1.00 86.69 95 ARG A N 1
ATOM 754 C CA . ARG A 1 95 ? 2.299 -6.830 -7.875 1.00 86.69 95 ARG A CA 1
ATOM 755 C C . ARG A 1 95 ? 3.800 -7.122 -7.801 1.00 86.69 95 ARG A C 1
ATOM 757 O O . ARG A 1 95 ? 4.596 -6.190 -7.735 1.00 86.69 95 ARG A O 1
ATOM 764 N N . LEU A 1 96 ? 4.185 -8.401 -7.796 1.00 74.31 96 LEU A N 1
ATOM 765 C CA . LEU A 1 96 ? 5.583 -8.847 -7.670 1.00 74.31 96 LEU A CA 1
ATOM 766 C C . LEU A 1 96 ? 6.293 -8.259 -6.434 1.00 74.31 96 LEU A C 1
ATOM 768 O O . LEU A 1 96 ? 7.502 -8.027 -6.431 1.00 74.31 96 LEU A O 1
ATOM 772 N N . THR A 1 97 ? 5.539 -8.005 -5.362 1.00 79.00 97 THR A N 1
ATOM 773 C CA . THR A 1 97 ? 6.109 -7.653 -4.058 1.00 79.00 97 THR A CA 1
ATOM 774 C C . THR A 1 97 ? 6.921 -8.822 -3.523 1.00 79.00 97 THR A C 1
ATOM 776 O O . THR A 1 97 ? 6.423 -9.948 -3.508 1.00 79.00 97 THR A O 1
ATOM 779 N N . GLY A 1 98 ? 8.113 -8.563 -2.991 1.00 80.19 98 GLY A N 1
ATOM 780 C CA . GLY A 1 98 ? 8.893 -9.595 -2.305 1.00 80.19 98 GLY A CA 1
ATOM 781 C C . GLY A 1 98 ? 8.237 -10.044 -0.996 1.00 80.19 98 GLY A C 1
ATOM 782 O O . GLY A 1 98 ? 8.252 -11.223 -0.660 1.00 80.19 98 GLY A O 1
ATOM 783 N N . TYR A 1 99 ? 7.628 -9.111 -0.261 1.00 89.06 99 TYR A N 1
ATOM 784 C CA . TYR A 1 99 ? 6.939 -9.397 0.996 1.00 89.06 99 TYR A CA 1
ATOM 785 C C . TYR A 1 99 ? 5.822 -8.384 1.242 1.00 89.06 99 TYR A C 1
ATOM 787 O O . TYR A 1 99 ? 6.031 -7.189 1.039 1.00 89.06 99 TYR A O 1
ATOM 795 N N . THR A 1 100 ? 4.676 -8.854 1.741 1.00 94.31 100 THR A N 1
ATOM 796 C CA . THR A 1 100 ? 3.563 -8.011 2.196 1.00 94.31 100 THR A CA 1
ATOM 797 C C . THR A 1 100 ? 2.987 -8.556 3.499 1.00 94.31 100 THR A C 1
ATOM 799 O O . THR A 1 100 ? 2.551 -9.715 3.550 1.00 94.31 100 THR A O 1
ATOM 802 N N . GLY A 1 101 ? 2.927 -7.706 4.525 1.00 93.56 101 GLY A N 1
ATOM 803 C CA . GLY A 1 101 ? 2.445 -8.070 5.857 1.00 93.56 101 GLY A CA 1
ATOM 804 C C . GLY A 1 101 ? 1.770 -6.923 6.606 1.00 93.56 101 GLY A C 1
ATOM 805 O O . GLY A 1 101 ? 1.838 -5.762 6.193 1.00 93.56 101 GLY A O 1
ATOM 806 N N . ILE A 1 102 ? 1.114 -7.280 7.713 1.00 95.81 102 ILE A N 1
ATOM 807 C CA . ILE A 1 102 ? 0.510 -6.344 8.664 1.00 95.81 102 ILE A CA 1
ATOM 808 C C . ILE A 1 102 ? 1.402 -6.270 9.900 1.00 95.81 102 ILE A C 1
ATOM 810 O O . ILE A 1 102 ? 1.835 -7.295 10.422 1.00 95.81 102 ILE A O 1
ATOM 814 N N . PHE A 1 103 ? 1.659 -5.056 10.372 1.00 95.12 103 PHE A N 1
ATOM 815 C CA . PHE A 1 103 ? 2.546 -4.785 11.491 1.00 95.12 103 PHE A CA 1
ATOM 816 C C . PHE A 1 103 ? 1.860 -3.900 12.525 1.00 95.12 103 PHE A C 1
ATOM 818 O O . PHE A 1 103 ? 1.081 -3.005 12.187 1.00 95.12 103 PHE A O 1
ATOM 825 N N . ARG A 1 104 ? 2.208 -4.130 13.792 1.00 92.25 104 ARG A N 1
ATOM 826 C CA . ARG A 1 104 ? 1.885 -3.239 14.907 1.00 92.25 104 ARG A CA 1
ATOM 82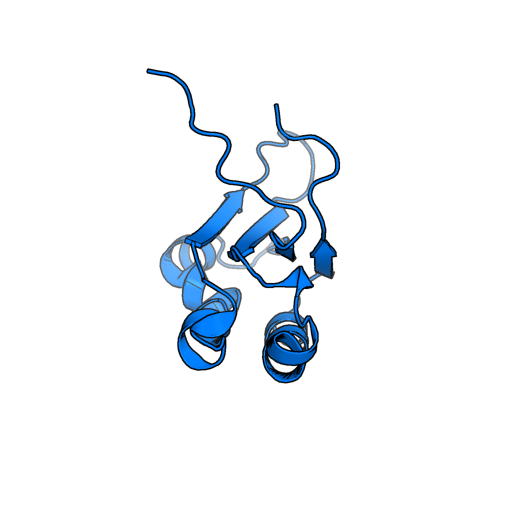7 C C . ARG A 1 104 ? 3.126 -2.425 15.292 1.00 92.25 104 ARG A C 1
ATOM 829 O O . ARG A 1 104 ? 4.221 -2.993 15.301 1.00 92.25 104 ARG A O 1
ATOM 836 N N . PRO A 1 105 ? 2.994 -1.138 15.635 1.00 88.69 105 PRO A N 1
ATOM 837 C CA . PRO A 1 105 ? 4.100 -0.389 16.221 1.00 88.69 105 PRO A CA 1
ATOM 838 C C . PRO A 1 105 ? 4.455 -0.963 17.608 1.00 88.69 105 PRO A C 1
ATOM 840 O O . PRO A 1 105 ? 3.570 -1.216 18.423 1.00 88.69 105 PRO A O 1
ATOM 843 N N . LEU A 1 106 ? 5.748 -1.209 17.866 1.00 81.88 106 LEU A N 1
ATOM 844 C CA . LEU A 1 106 ? 6.243 -1.744 19.150 1.00 81.88 106 LEU A CA 1
ATOM 845 C C . LEU A 1 106 ? 6.628 -0.640 20.146 1.00 81.88 106 LEU A C 1
ATOM 847 O O . LEU A 1 106 ? 6.411 -0.797 21.344 1.00 81.88 106 LEU A O 1
ATOM 851 N N . GLN A 1 107 ? 7.173 0.476 19.658 1.00 66.19 107 GLN A N 1
ATOM 852 C CA . GLN A 1 107 ? 7.519 1.656 20.451 1.00 66.19 107 GLN A CA 1
ATOM 853 C C . GLN A 1 107 ? 7.134 2.919 19.682 1.00 66.19 107 GLN A C 1
ATOM 855 O O . GLN A 1 107 ? 7.456 3.067 18.505 1.00 66.19 107 GLN A O 1
ATOM 860 N N . THR A 1 108 ? 6.427 3.818 20.362 1.00 53.62 108 THR A N 1
ATOM 861 C CA . THR A 1 108 ? 6.167 5.185 19.903 1.00 53.62 108 THR A CA 1
ATOM 862 C C . THR A 1 108 ? 7.235 6.079 20.526 1.00 53.62 108 THR A C 1
ATOM 864 O O . THR A 1 108 ? 7.201 6.275 21.743 1.00 53.62 108 THR A O 1
ATOM 867 N N . PHE A 1 109 ? 8.184 6.554 19.717 1.00 46.53 109 PHE A N 1
ATOM 868 C CA . PHE A 1 109 ? 9.187 7.548 20.117 1.00 46.53 109 PHE A CA 1
ATOM 869 C C . PHE A 1 109 ? 8.631 8.964 19.971 1.00 46.53 109 PHE A C 1
ATOM 871 O O . PHE A 1 109 ? 7.881 9.194 18.992 1.00 46.53 109 PHE A O 1
#

Foldseek 3Di:
DDPPLLADQQKKKKKFKDFDDPPHDPVVCVVPVCVLQVVVVCVVQQDCQQAWDDWDKDWDPDPDDTTMIMTITIGRRCNVDVCSCVVVQVSSVVSVTPDIDMDGDPDDD